Protein AF-A0A0B3BKN8-F1 (afdb_monomer)

Structure (mmCIF, N/CA/C/O backbone):
data_AF-A0A0B3BKN8-F1
#
_entry.id   AF-A0A0B3BKN8-F1
#
loop_
_atom_site.group_PDB
_atom_site.id
_atom_site.type_symbol
_atom_site.label_atom_id
_atom_site.label_alt_id
_atom_site.label_comp_id
_atom_site.label_asym_id
_atom_site.label_entity_id
_atom_site.label_seq_id
_atom_site.pdbx_PDB_ins_code
_atom_site.Cartn_x
_atom_site.Cartn_y
_atom_site.Cartn_z
_atom_site.occupancy
_atom_site.B_iso_or_equiv
_atom_site.auth_seq_id
_atom_site.auth_comp_id
_atom_site.auth_asym_id
_atom_site.auth_atom_id
_atom_site.pdbx_PDB_model_num
ATOM 1 N N . MET A 1 1 ? 8.944 8.081 -10.889 1.00 87.56 1 MET A N 1
ATOM 2 C CA . MET A 1 1 ? 8.760 6.711 -10.368 1.00 87.56 1 MET A CA 1
ATOM 3 C C . MET A 1 1 ? 7.310 6.345 -10.527 1.00 87.56 1 MET A C 1
ATOM 5 O O . MET A 1 1 ? 6.469 7.219 -10.336 1.00 87.56 1 MET A O 1
ATOM 9 N N . ARG A 1 2 ? 7.018 5.107 -10.911 1.00 93.38 2 ARG A N 1
ATOM 10 C CA . ARG A 1 2 ? 5.644 4.620 -10.984 1.00 93.38 2 ARG A CA 1
ATOM 11 C C . ARG A 1 2 ? 5.376 3.690 -9.805 1.00 93.38 2 ARG A C 1
ATOM 13 O O . ARG A 1 2 ? 6.257 2.930 -9.414 1.00 93.38 2 ARG A O 1
ATOM 20 N N . LEU A 1 3 ? 4.151 3.754 -9.287 1.00 96.44 3 LEU A N 1
ATOM 21 C CA . LEU A 1 3 ? 3.638 2.776 -8.342 1.00 96.44 3 LEU A CA 1
ATOM 22 C C . LEU A 1 3 ? 3.096 1.553 -9.093 1.00 96.44 3 LEU A C 1
ATOM 24 O O . LEU A 1 3 ? 2.278 1.679 -10.011 1.00 96.44 3 LEU A O 1
ATOM 28 N N . ILE A 1 4 ? 3.532 0.370 -8.684 1.00 96.81 4 ILE A N 1
ATOM 29 C CA . ILE A 1 4 ? 2.969 -0.918 -9.082 1.00 96.81 4 ILE A CA 1
ATOM 30 C C . ILE A 1 4 ? 2.261 -1.502 -7.862 1.00 96.81 4 ILE A C 1
ATOM 32 O O . ILE A 1 4 ? 2.782 -1.471 -6.754 1.00 96.81 4 ILE A O 1
ATOM 36 N N . LEU A 1 5 ? 1.055 -2.029 -8.050 1.00 97.75 5 LEU A N 1
ATOM 37 C CA . LEU A 1 5 ? 0.300 -2.669 -6.975 1.00 97.75 5 LEU A CA 1
ATOM 38 C C . LEU A 1 5 ? 0.338 -4.184 -7.139 1.00 97.75 5 LEU A C 1
ATOM 40 O O . LEU A 1 5 ? -0.004 -4.690 -8.220 1.00 97.75 5 LEU A O 1
ATOM 44 N N . SER A 1 6 ? 0.663 -4.899 -6.061 1.00 96.81 6 SER A N 1
ATOM 45 C CA . SER A 1 6 ? 0.511 -6.353 -6.024 1.00 96.81 6 SER A CA 1
ATOM 46 C C . SER A 1 6 ? -0.960 -6.755 -6.197 1.00 96.81 6 SER A C 1
ATOM 48 O O . SER A 1 6 ? -1.891 -5.972 -5.970 1.00 96.81 6 SER A O 1
ATOM 50 N N . SER A 1 7 ? -1.196 -7.996 -6.623 1.00 97.19 7 SER A N 1
ATOM 51 C CA . SER A 1 7 ? -2.554 -8.524 -6.815 1.00 97.19 7 SER A CA 1
ATOM 52 C C . SER A 1 7 ? -3.388 -8.475 -5.534 1.00 97.19 7 SER A C 1
ATOM 54 O O . SER A 1 7 ? -4.593 -8.217 -5.593 1.00 97.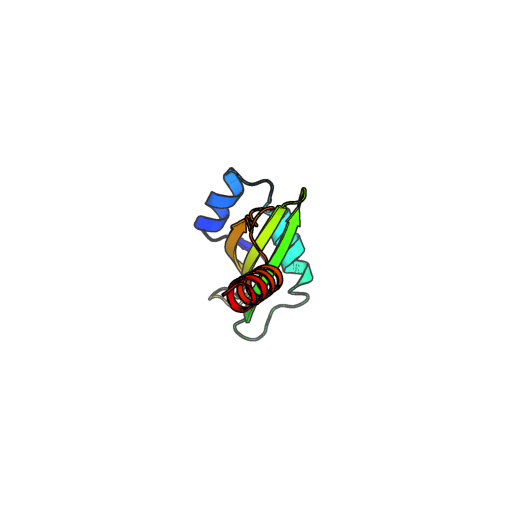19 7 SER A O 1
ATOM 56 N N . ASP A 1 8 ? -2.758 -8.687 -4.380 1.00 96.62 8 ASP A N 1
ATOM 57 C CA . ASP A 1 8 ? -3.445 -8.680 -3.092 1.00 96.62 8 ASP A CA 1
ATOM 58 C C . ASP A 1 8 ? -3.757 -7.262 -2.624 1.00 96.62 8 ASP A C 1
ATOM 60 O O . ASP A 1 8 ? -4.871 -7.016 -2.164 1.00 96.62 8 ASP A O 1
ATOM 64 N N . VAL A 1 9 ? -2.868 -6.298 -2.883 1.00 97.88 9 VAL A N 1
ATOM 65 C CA . VAL A 1 9 ? -3.169 -4.877 -2.664 1.00 97.88 9 VAL A CA 1
ATOM 66 C C . VAL A 1 9 ? -4.329 -4.428 -3.551 1.00 97.88 9 VAL A C 1
ATOM 68 O O . VAL A 1 9 ? -5.299 -3.859 -3.054 1.00 97.88 9 VAL A O 1
ATOM 71 N N . LYS A 1 10 ? -4.323 -4.770 -4.846 1.00 98.12 10 LYS A N 1
ATOM 72 C CA . LYS A 1 10 ? -5.459 -4.475 -5.743 1.00 98.12 10 LYS A CA 1
ATOM 73 C C . LYS A 1 10 ? -6.769 -5.071 -5.233 1.00 98.12 10 LYS A C 1
ATOM 75 O O . LYS A 1 10 ? -7.822 -4.462 -5.399 1.00 98.12 10 LYS A O 1
ATOM 80 N N . ARG A 1 11 ? -6.725 -6.270 -4.645 1.00 97.75 11 ARG A N 1
ATOM 81 C CA . ARG A 1 11 ? -7.902 -6.932 -4.068 1.00 97.75 11 ARG A CA 1
ATOM 82 C C . ARG A 1 11 ? -8.385 -6.222 -2.808 1.00 97.75 11 ARG A C 1
ATOM 84 O O . ARG A 1 11 ? -9.587 -6.013 -2.682 1.00 97.75 11 ARG A O 1
ATOM 91 N N . PHE A 1 12 ? -7.466 -5.830 -1.929 1.00 96.62 12 PHE A N 1
ATOM 92 C CA . PHE A 1 12 ? -7.760 -5.078 -0.712 1.00 96.62 12 PHE A CA 1
ATOM 93 C C . PHE A 1 12 ? -8.460 -3.748 -1.026 1.00 96.62 12 PHE A C 1
ATOM 95 O O . PHE A 1 12 ? -9.515 -3.457 -0.464 1.00 96.62 12 PHE A O 1
ATOM 102 N N . LEU A 1 13 ? -7.935 -2.986 -1.993 1.00 97.38 13 LEU A N 1
ATOM 103 C CA . LEU A 1 13 ? -8.468 -1.667 -2.358 1.00 97.38 13 LEU A CA 1
ATOM 104 C C . LEU A 1 13 ? -9.919 -1.695 -2.859 1.00 97.38 13 LEU A C 1
ATOM 106 O O . LEU A 1 13 ? -10.620 -0.698 -2.734 1.00 97.38 13 LEU A O 1
ATOM 110 N N . ARG A 1 14 ? -10.411 -2.822 -3.393 1.00 96.44 14 ARG A N 1
ATOM 111 C CA . ARG A 1 14 ? -11.797 -2.922 -3.894 1.00 96.44 14 ARG A CA 1
ATOM 112 C C . ARG A 1 14 ? -12.854 -2.707 -2.811 1.00 96.44 14 ARG A C 1
ATOM 114 O O . ARG A 1 14 ? -13.951 -2.275 -3.138 1.00 96.44 14 ARG A O 1
ATOM 121 N N . ASN A 1 15 ? -12.529 -3.030 -1.560 1.00 93.00 15 ASN A N 1
ATOM 122 C CA . ASN A 1 15 ? -13.443 -2.951 -0.418 1.00 93.00 15 ASN A CA 1
ATOM 123 C C . ASN A 1 15 ? -12.874 -2.080 0.714 1.00 93.00 15 ASN A C 1
ATOM 125 O O . ASN A 1 15 ? -13.276 -2.228 1.866 1.00 93.00 15 ASN A O 1
ATOM 129 N N . SER A 1 16 ? -11.908 -1.214 0.406 1.00 94.06 16 SER A N 1
ATOM 130 C CA . SER A 1 16 ? -11.240 -0.359 1.384 1.00 94.06 16 SER A CA 1
ATOM 131 C C . SER A 1 16 ? -11.596 1.108 1.162 1.00 94.06 16 SER A C 1
ATOM 133 O O . SER A 1 16 ? -11.907 1.525 0.050 1.00 94.06 16 SER A O 1
ATOM 135 N N . ILE A 1 17 ? -11.512 1.905 2.227 1.00 96.19 17 ILE A N 1
ATOM 136 C CA . ILE A 1 17 ? -11.536 3.374 2.131 1.00 96.19 17 ILE A CA 1
ATOM 137 C C . ILE A 1 17 ? -10.218 3.930 1.570 1.00 96.19 17 ILE A C 1
ATOM 139 O O . ILE A 1 17 ? -10.156 5.076 1.114 1.00 96.19 17 ILE A O 1
ATOM 143 N N . LEU A 1 18 ? -9.152 3.126 1.620 1.00 96.69 18 LEU A N 1
ATOM 144 C CA . LEU A 1 18 ? -7.865 3.447 1.028 1.00 96.69 18 LEU A CA 1
ATOM 145 C C . LEU A 1 18 ? -7.973 3.369 -0.500 1.00 96.69 18 LEU A C 1
ATOM 147 O O . LEU A 1 18 ? -8.575 2.444 -1.041 1.00 96.69 18 LEU A O 1
ATOM 151 N N . THR A 1 19 ? -7.363 4.321 -1.198 1.00 97.62 19 THR A N 1
ATOM 152 C CA . THR A 1 19 ? -7.341 4.396 -2.663 1.00 97.62 19 THR A CA 1
ATOM 153 C C . THR A 1 19 ? -5.924 4.229 -3.207 1.00 97.62 19 THR A C 1
ATOM 155 O O . THR A 1 19 ? -4.935 4.411 -2.498 1.00 97.62 19 THR A O 1
ATOM 158 N N . GLU A 1 20 ? -5.806 3.941 -4.504 1.00 97.81 20 GLU A N 1
ATOM 159 C CA . GLU A 1 20 ? -4.509 3.937 -5.196 1.00 97.81 20 GLU A CA 1
ATOM 160 C C . GLU A 1 20 ? -3.808 5.307 -5.129 1.00 97.81 20 GLU A C 1
ATOM 162 O O . GLU A 1 20 ? -2.580 5.374 -5.039 1.00 97.81 20 GLU A O 1
ATOM 167 N N . GLN A 1 21 ? -4.573 6.405 -5.100 1.00 98.00 21 GLN A N 1
ATOM 168 C CA . GLN A 1 21 ? -4.013 7.747 -4.947 1.00 98.00 21 GLN A CA 1
ATOM 169 C C . GLN A 1 21 ? -3.387 7.947 -3.563 1.00 98.00 21 GLN A C 1
ATOM 171 O O . GLN A 1 21 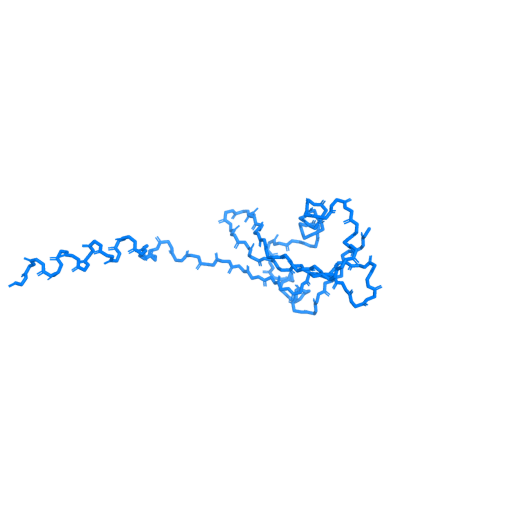? -2.312 8.534 -3.474 1.00 98.00 21 GLN A O 1
ATOM 176 N N . ASP A 1 22 ? -4.004 7.423 -2.498 1.00 98.19 22 ASP A N 1
ATOM 177 C CA . ASP A 1 22 ? -3.433 7.487 -1.145 1.00 98.19 22 ASP A CA 1
ATOM 178 C C . ASP A 1 22 ? -2.084 6.754 -1.094 1.00 98.19 22 ASP A C 1
ATOM 180 O O . ASP A 1 22 ? -1.097 7.285 -0.581 1.00 98.19 22 ASP A O 1
ATOM 184 N N . LEU A 1 23 ? -2.014 5.568 -1.710 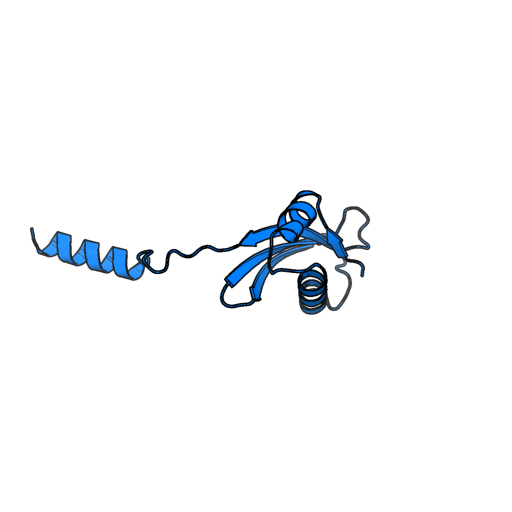1.00 98.25 23 LEU A N 1
ATOM 185 C CA . LEU A 1 23 ? -0.771 4.802 -1.818 1.00 98.25 23 LEU A CA 1
ATOM 186 C C . LEU A 1 23 ? 0.293 5.528 -2.650 1.00 98.25 23 LEU A C 1
ATOM 188 O O . LEU A 1 23 ? 1.477 5.469 -2.319 1.00 98.25 23 LEU A O 1
ATOM 192 N N . THR A 1 24 ? -0.111 6.209 -3.721 1.00 97.81 24 THR A N 1
ATOM 193 C CA . THR A 1 24 ? 0.799 6.982 -4.578 1.00 97.81 24 THR A CA 1
ATOM 194 C C . THR A 1 24 ? 1.347 8.202 -3.847 1.00 97.81 24 THR A C 1
ATOM 196 O O . THR A 1 24 ? 2.546 8.472 -3.916 1.00 97.81 24 THR A O 1
ATOM 199 N N . ASN A 1 25 ? 0.496 8.920 -3.110 1.00 97.38 25 ASN A N 1
ATOM 200 C CA . ASN A 1 25 ? 0.915 10.060 -2.299 1.00 97.38 25 ASN A CA 1
ATOM 201 C C . ASN A 1 25 ? 1.934 9.615 -1.251 1.00 97.38 25 ASN A C 1
ATOM 203 O O . ASN A 1 25 ? 3.022 10.182 -1.180 1.00 97.38 25 ASN A O 1
ATOM 207 N N . LYS A 1 26 ? 1.633 8.531 -0.524 1.00 97.88 26 LYS A N 1
ATOM 208 C CA . LYS A 1 26 ? 2.537 7.998 0.495 1.00 97.88 26 LYS A CA 1
ATOM 209 C C . LYS A 1 26 ? 3.869 7.518 -0.085 1.00 97.88 26 LYS A C 1
ATOM 211 O O . LYS A 1 26 ? 4.917 7.775 0.498 1.00 97.88 26 LYS A O 1
ATOM 216 N N . MET A 1 27 ? 3.853 6.881 -1.257 1.00 96.94 27 MET A N 1
ATOM 217 C CA . MET A 1 27 ? 5.078 6.515 -1.975 1.00 96.94 27 MET A CA 1
ATOM 218 C C . MET A 1 27 ? 5.934 7.752 -2.288 1.00 96.94 27 MET A C 1
ATOM 220 O O . MET A 1 27 ? 7.132 7.733 -2.034 1.00 96.94 27 MET A O 1
ATOM 224 N N . ASN A 1 28 ? 5.338 8.828 -2.808 1.00 95.50 28 ASN A N 1
ATOM 225 C CA . ASN A 1 28 ? 6.072 10.053 -3.149 1.00 95.50 28 ASN A CA 1
ATOM 226 C C . ASN A 1 28 ? 6.599 10.807 -1.913 1.00 95.50 28 ASN A C 1
ATOM 228 O O . ASN A 1 28 ? 7.590 11.524 -2.022 1.00 95.50 28 ASN A O 1
ATOM 232 N N . GLU A 1 29 ? 5.964 10.652 -0.746 1.00 95.81 29 GLU A N 1
ATOM 233 C CA . GLU A 1 29 ? 6.497 11.159 0.529 1.00 95.81 29 GLU A CA 1
ATOM 234 C C . GLU A 1 29 ? 7.760 10.403 0.964 1.00 95.81 29 GLU A C 1
ATOM 236 O O . GLU A 1 29 ? 8.707 11.011 1.459 1.00 95.81 29 GLU A O 1
ATOM 241 N N . LEU A 1 30 ? 7.770 9.077 0.796 1.00 95.06 30 LEU A N 1
ATOM 242 C CA . LEU A 1 30 ? 8.867 8.208 1.232 1.00 95.06 30 LEU A CA 1
ATOM 243 C C . LEU A 1 30 ? 10.048 8.204 0.260 1.00 95.06 30 LEU A C 1
ATOM 245 O O . LEU A 1 30 ? 11.203 8.132 0.677 1.00 95.06 30 LEU A O 1
ATOM 249 N N . PHE A 1 31 ? 9.753 8.271 -1.035 1.00 91.62 31 PHE A N 1
ATOM 250 C CA . PHE A 1 31 ? 10.729 8.219 -2.110 1.00 91.62 31 PHE A CA 1
ATOM 251 C C . PHE A 1 31 ? 10.724 9.561 -2.846 1.00 91.62 31 PHE A C 1
ATOM 253 O O . PHE A 1 31 ? 9.923 9.793 -3.750 1.00 91.62 31 PHE A O 1
ATOM 260 N N . THR A 1 32 ? 11.632 10.457 -2.465 1.00 86.44 32 THR A N 1
ATOM 261 C CA . THR A 1 32 ? 11.864 11.724 -3.183 1.00 86.44 32 THR A CA 1
ATOM 262 C C . THR A 1 32 ? 12.696 11.517 -4.449 1.00 86.44 32 THR A C 1
ATOM 264 O O . THR A 1 32 ? 12.528 12.226 -5.440 1.00 86.44 32 THR A O 1
ATOM 267 N N . GLU A 1 33 ? 13.558 10.502 -4.439 1.00 88.88 33 GLU A N 1
ATOM 268 C CA . GLU A 1 33 ? 14.345 10.029 -5.571 1.00 88.88 33 GLU A CA 1
ATOM 269 C C . GLU A 1 33 ? 14.305 8.500 -5.657 1.00 88.88 33 GLU A C 1
ATOM 271 O O . GLU A 1 33 ? 13.946 7.814 -4.697 1.00 88.88 33 GLU A O 1
ATOM 276 N N . TYR A 1 34 ? 14.664 7.956 -6.823 1.00 87.94 34 TYR A N 1
ATOM 277 C CA . TYR A 1 34 ? 14.680 6.509 -7.004 1.00 87.94 34 TYR A CA 1
ATOM 278 C C . TYR A 1 34 ? 15.850 5.870 -6.230 1.00 87.94 34 TYR A C 1
ATOM 280 O O . TYR A 1 34 ? 16.998 6.277 -6.448 1.00 87.94 34 TYR A O 1
ATOM 288 N N . PRO A 1 35 ? 15.611 4.858 -5.371 1.00 87.69 35 PRO A N 1
ATOM 289 C CA . PRO A 1 35 ? 16.677 4.216 -4.612 1.00 87.69 35 PRO A CA 1
ATOM 290 C C . PRO A 1 35 ? 17.710 3.530 -5.511 1.00 87.69 35 PRO A C 1
ATOM 292 O O . PRO A 1 35 ? 17.374 2.785 -6.428 1.00 87.69 35 PRO A O 1
ATOM 295 N N . LYS A 1 36 ? 18.999 3.722 -5.218 1.00 88.06 36 LYS A N 1
ATOM 296 C CA . LYS A 1 36 ? 20.100 3.088 -5.976 1.00 88.06 36 LYS A CA 1
ATOM 297 C C . LYS A 1 36 ? 20.292 1.603 -5.658 1.00 88.06 36 LYS A C 1
ATOM 299 O O . LYS A 1 36 ? 21.010 0.911 -6.373 1.00 88.06 36 LYS A O 1
ATOM 304 N N . VAL A 1 37 ? 19.694 1.134 -4.569 1.00 89.81 37 VAL A N 1
ATOM 305 C CA . VAL A 1 37 ? 19.780 -0.239 -4.066 1.00 89.81 37 VAL A CA 1
ATOM 306 C C . VAL A 1 37 ? 18.388 -0.731 -3.710 1.00 89.81 37 VAL A C 1
ATOM 308 O O . VAL A 1 37 ? 17.485 0.082 -3.492 1.00 89.81 37 VAL A O 1
ATOM 311 N N . TYR A 1 38 ? 18.227 -2.053 -3.640 1.00 91.12 38 TYR A N 1
ATOM 312 C CA . TYR A 1 38 ? 16.967 -2.638 -3.206 1.00 91.12 38 TYR A CA 1
ATOM 313 C C . TYR A 1 38 ? 16.556 -2.041 -1.860 1.00 91.12 38 TYR A C 1
ATOM 315 O O . TYR A 1 38 ? 17.346 -2.030 -0.914 1.00 91.12 38 TYR A O 1
ATOM 323 N N . THR A 1 39 ? 15.340 -1.512 -1.794 1.00 93.94 39 THR A N 1
ATOM 324 C CA . THR A 1 39 ? 14.837 -0.799 -0.619 1.00 93.94 39 THR A CA 1
ATOM 325 C C . THR A 1 39 ? 13.448 -1.303 -0.290 1.00 93.94 39 THR A C 1
ATOM 327 O O . THR A 1 39 ? 12.605 -1.389 -1.176 1.00 93.94 39 THR A O 1
ATOM 330 N N . PHE A 1 40 ? 13.223 -1.605 0.987 1.00 95.38 40 PHE A N 1
ATOM 331 C CA . PHE A 1 40 ? 11.938 -2.004 1.546 1.00 95.38 40 PHE A CA 1
ATOM 332 C C . PHE A 1 40 ? 11.571 -1.039 2.676 1.00 95.38 40 PHE A C 1
ATOM 334 O O . PHE A 1 40 ? 12.412 -0.751 3.531 1.00 95.38 40 PHE A O 1
ATOM 341 N N . ILE A 1 41 ? 10.338 -0.535 2.676 1.00 96.56 41 ILE A N 1
ATOM 342 C CA . ILE A 1 41 ? 9.827 0.400 3.684 1.00 96.56 41 ILE A CA 1
ATOM 343 C C . ILE A 1 41 ? 8.432 -0.040 4.119 1.00 96.56 41 ILE A C 1
ATOM 345 O O . ILE A 1 41 ? 7.512 -0.058 3.305 1.00 96.56 41 ILE A O 1
ATOM 349 N N . SER A 1 42 ? 8.273 -0.295 5.416 1.00 97.44 42 SER A N 1
ATOM 350 C CA . SER A 1 42 ? 6.968 -0.389 6.073 1.00 97.44 42 SER A CA 1
ATOM 351 C C . SER A 1 42 ? 6.570 0.976 6.624 1.00 97.44 42 SER A C 1
ATOM 353 O O . SER A 1 42 ? 7.376 1.666 7.254 1.00 97.44 42 SER A O 1
ATOM 355 N N . THR A 1 43 ? 5.328 1.383 6.396 1.00 97.50 43 THR A N 1
ATOM 356 C CA . THR A 1 43 ? 4.798 2.671 6.849 1.00 97.50 43 THR A CA 1
ATOM 357 C C . THR A 1 43 ? 3.321 2.571 7.209 1.00 97.50 43 THR A C 1
ATOM 359 O O . THR A 1 43 ? 2.674 1.552 6.981 1.00 97.50 43 THR A O 1
ATOM 362 N N . GLU A 1 44 ? 2.777 3.664 7.733 1.00 97.06 44 GLU A N 1
ATOM 363 C CA . GLU A 1 4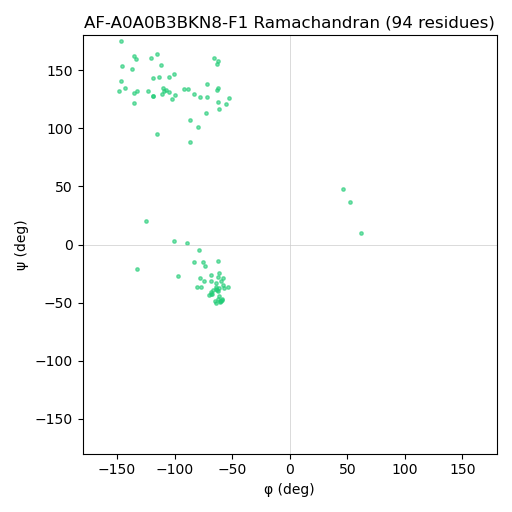4 ? 1.365 3.784 8.067 1.00 97.06 44 GLU A CA 1
ATOM 364 C C . GLU A 1 44 ? 0.691 4.899 7.260 1.00 97.06 44 GLU A C 1
ATOM 366 O O . GLU A 1 44 ? 1.270 5.964 7.005 1.00 97.06 44 GLU A O 1
ATOM 371 N N . ILE A 1 45 ? -0.564 4.654 6.885 1.00 97.44 45 ILE A N 1
ATOM 372 C CA . ILE A 1 45 ? -1.488 5.656 6.355 1.00 97.44 45 ILE A CA 1
ATOM 373 C C . ILE A 1 45 ? -2.680 5.737 7.303 1.00 97.44 45 ILE A C 1
ATOM 375 O O . ILE A 1 45 ? -3.307 4.724 7.606 1.00 97.44 45 ILE A O 1
ATOM 379 N N . ILE A 1 46 ? -3.007 6.947 7.754 1.00 95.38 46 ILE A N 1
ATOM 380 C CA . ILE A 1 46 ? -4.187 7.209 8.580 1.00 95.38 46 ILE A CA 1
ATOM 381 C C . ILE A 1 46 ? -5.262 7.827 7.689 1.00 95.38 46 ILE A C 1
ATOM 383 O O . ILE A 1 46 ? -5.012 8.842 7.037 1.00 95.38 46 ILE A O 1
ATOM 387 N N . LYS A 1 47 ? -6.453 7.226 7.661 1.00 94.50 47 LYS A N 1
ATOM 388 C CA . LYS A 1 47 ? -7.600 7.721 6.890 1.00 94.50 47 LYS A CA 1
ATOM 389 C C . LYS A 1 47 ? -8.901 7.384 7.602 1.00 94.50 47 LYS A C 1
ATOM 391 O O . LYS A 1 47 ? -9.082 6.252 8.031 1.00 94.50 47 LYS A O 1
ATOM 396 N N . ASP A 1 48 ? -9.789 8.364 7.745 1.00 92.88 48 ASP A N 1
ATOM 397 C CA . ASP A 1 48 ? -11.094 8.231 8.411 1.00 92.88 48 ASP A CA 1
ATOM 398 C C . ASP A 1 48 ? -11.023 7.492 9.764 1.00 92.88 48 ASP A C 1
ATOM 400 O O . ASP A 1 48 ? -11.788 6.568 10.033 1.00 92.88 48 ASP A O 1
ATOM 404 N N . ASN A 1 49 ? -10.067 7.886 10.616 1.00 88.69 49 ASN A N 1
ATOM 405 C CA . ASN A 1 49 ? -9.769 7.280 11.926 1.00 88.69 49 ASN A CA 1
ATOM 406 C C . ASN A 1 49 ? -9.327 5.807 11.902 1.00 88.69 49 ASN A C 1
ATOM 408 O O . ASN A 1 49 ? -9.201 5.191 12.960 1.00 88.69 49 ASN A O 1
ATOM 412 N N . LYS A 1 50 ? -9.054 5.247 10.725 1.00 91.62 50 LYS A N 1
ATOM 413 C CA . LYS A 1 50 ? -8.433 3.934 10.564 1.00 91.62 50 LYS A CA 1
ATOM 414 C C . LYS A 1 50 ? -6.952 4.097 10.264 1.00 91.62 50 LYS A C 1
ATOM 416 O O . LYS A 1 50 ? -6.545 5.047 9.593 1.00 91.62 50 LYS A O 1
ATOM 421 N N . VAL A 1 51 ? -6.157 3.152 10.749 1.00 94.44 51 VAL A N 1
ATOM 422 C CA . VAL A 1 51 ? -4.723 3.075 10.466 1.00 94.44 51 VAL A CA 1
ATOM 423 C C . VAL A 1 51 ? -4.491 1.880 9.555 1.00 94.44 51 VAL A C 1
ATOM 425 O O . VAL A 1 51 ? -4.998 0.790 9.808 1.00 94.44 51 VAL A O 1
ATOM 428 N N . PHE A 1 52 ? -3.735 2.081 8.486 1.00 96.12 52 PHE A N 1
ATOM 429 C CA . PHE A 1 52 ? -3.362 1.040 7.539 1.00 96.12 52 PHE A CA 1
ATOM 430 C C . PHE A 1 52 ? -1.853 0.901 7.541 1.00 96.12 52 PHE A C 1
ATOM 432 O O . PHE A 1 52 ? -1.155 1.892 7.338 1.00 96.12 52 PHE A O 1
ATOM 439 N N . CYS A 1 53 ? -1.358 -0.315 7.726 1.00 97.00 53 CYS A N 1
ATOM 440 C CA . CYS A 1 53 ? 0.050 -0.614 7.515 1.00 97.00 53 CYS A CA 1
ATOM 441 C C . CYS A 1 53 ? 0.262 -1.005 6.051 1.00 97.00 53 CYS A C 1
ATOM 443 O O .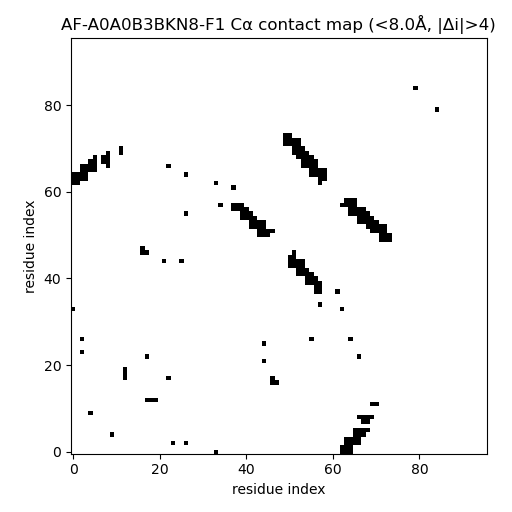 CYS A 1 53 ? -0.532 -1.760 5.475 1.00 97.00 53 CYS A O 1
ATOM 445 N N . VAL A 1 54 ? 1.302 -0.430 5.455 1.00 98.12 54 VAL A N 1
ATOM 446 C CA . VAL A 1 54 ? 1.607 -0.492 4.028 1.00 98.12 54 VAL A CA 1
ATOM 447 C C . VAL A 1 54 ? 3.090 -0.771 3.841 1.00 98.12 54 VAL A C 1
ATOM 449 O O . VAL A 1 54 ? 3.923 -0.048 4.389 1.00 98.12 54 VAL A O 1
ATOM 452 N N . ASP A 1 55 ? 3.408 -1.757 3.007 1.00 98.38 55 ASP A N 1
ATOM 453 C CA . ASP A 1 55 ? 4.784 -2.096 2.654 1.00 98.38 55 ASP A CA 1
ATOM 454 C C . ASP A 1 55 ? 5.080 -1.755 1.195 1.00 98.38 55 ASP A C 1
ATOM 456 O O . ASP A 1 55 ? 4.372 -2.180 0.273 1.00 98.38 55 ASP A O 1
ATOM 460 N N . TYR A 1 56 ? 6.178 -1.030 0.997 1.00 97.88 56 TYR A N 1
ATOM 461 C CA . TYR A 1 56 ? 6.734 -0.692 -0.304 1.00 97.88 56 TYR A CA 1
ATOM 462 C C . TYR A 1 56 ? 8.082 -1.373 -0.515 1.00 97.88 56 TYR A C 1
ATOM 464 O O . TYR A 1 56 ? 8.892 -1.451 0.408 1.00 97.88 56 TYR A O 1
ATOM 472 N N . ALA A 1 57 ? 8.359 -1.788 -1.747 1.00 96.06 57 ALA A N 1
ATOM 473 C CA . ALA A 1 57 ? 9.662 -2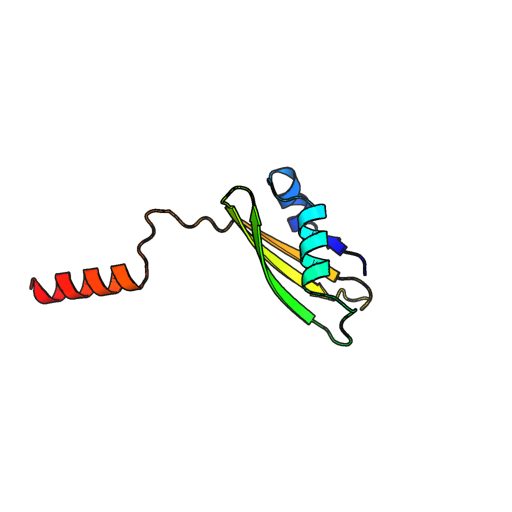.287 -2.161 1.00 96.06 57 ALA A CA 1
ATOM 474 C C . ALA A 1 57 ? 10.059 -1.727 -3.531 1.00 96.06 57 ALA A C 1
ATOM 476 O O . ALA A 1 57 ? 9.207 -1.443 -4.366 1.00 96.06 57 ALA A O 1
ATOM 477 N N . THR A 1 58 ? 11.351 -1.583 -3.803 1.00 94.94 58 THR A N 1
ATOM 478 C CA . THR A 1 58 ? 11.826 -1.423 -5.186 1.00 94.94 58 THR A CA 1
ATOM 479 C C . THR A 1 58 ? 11.495 -2.677 -5.990 1.00 94.94 58 THR A C 1
ATOM 481 O O . THR A 1 58 ? 11.785 -3.782 -5.535 1.00 94.94 58 THR A O 1
ATOM 484 N N . SER A 1 59 ? 10.941 -2.498 -7.185 1.00 88.56 59 SER A N 1
ATOM 485 C CA . SER A 1 59 ? 10.680 -3.593 -8.129 1.00 88.56 59 SER A CA 1
ATOM 486 C C . SER A 1 59 ? 11.965 -4.251 -8.644 1.00 88.56 59 SER A C 1
ATOM 488 O O . SER A 1 59 ? 13.039 -3.639 -8.659 1.00 88.56 59 SER A O 1
ATOM 490 N N . ASP A 1 60 ? 11.835 -5.469 -9.174 1.00 82.88 60 ASP A N 1
ATOM 491 C CA . ASP A 1 60 ? 12.941 -6.240 -9.765 1.00 82.88 60 ASP A CA 1
ATOM 492 C C . ASP A 1 60 ? 13.640 -5.510 -10.924 1.00 82.88 60 ASP A C 1
ATOM 494 O O . ASP A 1 60 ? 14.832 -5.698 -11.174 1.00 82.88 60 ASP A O 1
ATOM 498 N N . ASN A 1 61 ? 12.906 -4.656 -11.648 1.00 80.75 61 ASN A N 1
ATOM 499 C CA . ASN A 1 61 ? 13.450 -3.884 -12.767 1.00 80.75 61 ASN A CA 1
ATOM 500 C C . ASN A 1 61 ? 14.264 -2.654 -12.318 1.00 80.75 61 ASN A C 1
ATOM 502 O O . ASN A 1 61 ? 14.843 -1.967 -13.166 1.00 80.75 61 ASN A O 1
ATOM 506 N N . MET A 1 62 ? 14.291 -2.380 -11.009 1.00 80.44 62 MET A N 1
ATOM 507 C CA . MET A 1 62 ? 14.970 -1.254 -10.381 1.00 80.44 62 MET A CA 1
ATOM 508 C C . MET A 1 62 ? 14.609 0.111 -11.004 1.00 80.44 62 MET A C 1
ATOM 510 O O . MET A 1 62 ? 15.464 0.989 -11.126 1.00 80.44 62 MET A O 1
ATOM 514 N N . LYS A 1 63 ? 13.350 0.298 -11.419 1.00 85.69 63 LYS A N 1
ATOM 515 C CA . LYS A 1 63 ? 12.813 1.563 -11.966 1.00 85.69 63 LYS A CA 1
ATOM 516 C C . LYS A 1 63 ? 11.468 1.974 -11.368 1.00 85.69 63 LYS A C 1
ATOM 518 O O . LYS A 1 63 ? 11.118 3.158 -11.415 1.00 85.69 63 LYS A O 1
ATOM 523 N N . ASP A 1 64 ? 10.741 1.023 -10.793 1.00 92.31 64 ASP A N 1
ATOM 524 C CA . ASP A 1 64 ? 9.426 1.233 -10.192 1.00 92.31 64 ASP A CA 1
ATOM 525 C C . ASP A 1 64 ? 9.418 0.859 -8.704 1.00 92.31 64 ASP A C 1
ATOM 527 O O . ASP A 1 64 ? 10.278 0.108 -8.233 1.00 92.31 64 ASP A O 1
ATOM 531 N N . ILE A 1 65 ? 8.433 1.374 -7.971 1.00 96.19 65 ILE A N 1
ATOM 532 C CA . ILE A 1 65 ? 8.171 0.994 -6.580 1.00 96.19 65 ILE A CA 1
ATOM 533 C C . ILE A 1 65 ? 6.903 0.144 -6.551 1.00 96.19 65 ILE A C 1
ATOM 535 O O . ILE A 1 65 ? 5.886 0.504 -7.144 1.00 96.19 65 ILE A O 1
ATOM 539 N N . GLU A 1 66 ? 6.952 -0.978 -5.852 1.00 96.94 66 GLU A N 1
ATOM 540 C CA . GLU A 1 66 ? 5.831 -1.879 -5.635 1.00 96.94 66 GLU A CA 1
ATOM 541 C C . GLU A 1 66 ? 5.224 -1.636 -4.255 1.00 96.94 66 GLU A C 1
ATOM 543 O O . GLU A 1 66 ? 5.937 -1.656 -3.258 1.00 96.94 66 GLU A O 1
ATOM 548 N N . CYS A 1 67 ? 3.909 -1.444 -4.178 1.00 97.81 67 CYS A N 1
ATOM 549 C CA . CYS A 1 67 ? 3.161 -1.641 -2.940 1.00 97.81 67 CYS A CA 1
ATOM 550 C C . CYS A 1 67 ? 2.767 -3.116 -2.873 1.00 97.81 67 CYS A C 1
ATOM 552 O O . CYS A 1 67 ? 1.928 -3.591 -3.652 1.00 97.81 67 CYS A O 1
ATOM 554 N N . ILE A 1 68 ? 3.434 -3.840 -1.979 1.00 97.50 68 ILE A N 1
ATOM 555 C CA . ILE A 1 68 ? 3.383 -5.302 -1.928 1.00 97.50 68 ILE A CA 1
ATOM 556 C C . ILE A 1 68 ? 2.384 -5.811 -0.897 1.00 97.50 68 ILE A C 1
ATOM 558 O O . ILE A 1 68 ? 1.790 -6.870 -1.110 1.00 97.50 68 ILE A O 1
ATOM 562 N N . TYR A 1 69 ? 2.124 -5.032 0.153 1.00 97.44 69 TYR A N 1
ATOM 563 C CA . TYR A 1 69 ? 1.221 -5.414 1.228 1.00 97.44 69 TYR A CA 1
ATOM 564 C C . TYR A 1 69 ? 0.485 -4.204 1.801 1.00 97.44 69 TYR A C 1
ATOM 566 O O . TYR A 1 69 ? 1.055 -3.126 1.956 1.00 97.44 69 TYR A O 1
ATOM 574 N N . VAL A 1 70 ? -0.798 -4.400 2.108 1.00 97.62 70 VAL A N 1
ATOM 575 C CA . VAL A 1 70 ? -1.644 -3.439 2.818 1.00 97.62 70 VAL A CA 1
ATOM 576 C C . VAL A 1 70 ? -2.571 -4.218 3.738 1.00 97.62 70 VAL A C 1
ATOM 578 O O . VAL A 1 70 ? -3.207 -5.180 3.302 1.00 97.62 70 VAL A O 1
ATOM 581 N N . HIS A 1 71 ? -2.704 -3.771 4.983 1.00 94.75 71 HIS A N 1
ATOM 582 C CA . HIS A 1 71 ? -3.776 -4.224 5.863 1.00 94.75 71 HIS A CA 1
ATOM 583 C C . HIS A 1 71 ? -4.248 -3.111 6.796 1.00 94.75 71 HIS A C 1
ATOM 585 O O . HIS A 1 71 ? -3.505 -2.189 7.126 1.00 94.75 71 HIS A O 1
ATOM 591 N N . GLU A 1 72 ? -5.502 -3.208 7.226 1.00 94.00 72 GLU A N 1
ATOM 592 C CA . GLU A 1 72 ? -6.061 -2.347 8.266 1.00 94.00 72 GLU A CA 1
ATOM 593 C C . GLU A 1 72 ? -5.591 -2.832 9.643 1.00 94.00 72 GLU A C 1
ATOM 595 O O . GLU A 1 72 ? -5.758 -4.006 9.988 1.00 94.00 72 GLU A O 1
ATOM 600 N N . ILE A 1 73 ? -5.017 -1.927 10.433 1.00 90.50 73 ILE A N 1
ATOM 601 C CA . ILE A 1 73 ? -4.701 -2.165 11.837 1.00 90.50 73 ILE A CA 1
ATOM 602 C C . ILE A 1 73 ? -5.995 -1.976 12.626 1.00 90.50 73 ILE A C 1
ATOM 604 O O . ILE A 1 73 ? -6.417 -0.861 12.927 1.00 90.50 73 ILE A O 1
ATOM 608 N N . ASN A 1 74 ? -6.619 -3.097 12.972 1.00 79.12 74 ASN A N 1
ATOM 609 C CA . ASN A 1 74 ? -7.726 -3.129 13.915 1.00 79.12 74 ASN A CA 1
ATOM 610 C C . ASN A 1 74 ? -7.159 -3.245 15.331 1.00 79.12 74 ASN A C 1
ATOM 612 O O . ASN A 1 74 ? -6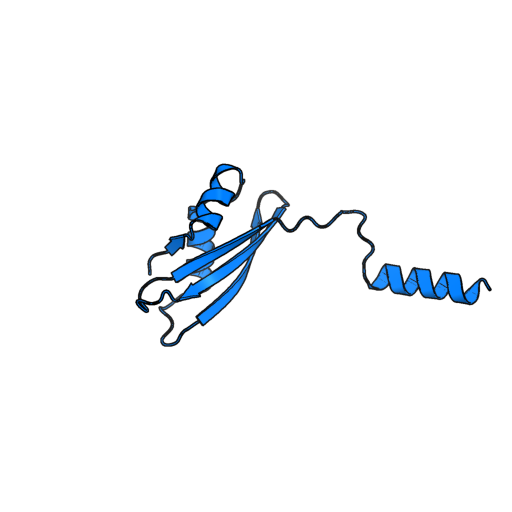.972 -4.348 15.847 1.00 79.12 74 ASN A O 1
ATOM 616 N N . THR A 1 75 ? -6.859 -2.119 15.969 1.00 68.50 75 THR A N 1
ATOM 617 C CA . THR A 1 75 ? -6.689 -2.101 17.422 1.00 68.50 75 THR A CA 1
ATOM 618 C C . THR A 1 75 ? -8.071 -2.239 18.050 1.00 68.50 75 THR A C 1
ATOM 620 O O . THR A 1 75 ? -8.912 -1.356 17.897 1.00 68.50 75 THR A O 1
ATOM 623 N N . ASP A 1 76 ? -8.331 -3.357 18.739 1.00 67.31 76 ASP A N 1
ATOM 624 C CA . ASP A 1 76 ? -9.499 -3.439 19.619 1.00 67.31 76 ASP A CA 1
ATOM 625 C C . ASP A 1 76 ? -9.394 -2.265 20.607 1.00 67.31 76 ASP A C 1
ATOM 627 O O . ASP A 1 76 ? -8.381 -2.154 21.301 1.00 67.31 76 ASP A O 1
ATOM 631 N N . PRO A 1 77 ? -10.377 -1.351 20.664 1.00 64.75 77 PRO A N 1
ATOM 632 C CA . PRO A 1 77 ? -10.340 -0.227 21.596 1.00 64.75 77 PRO A CA 1
ATOM 633 C C . PRO A 1 77 ? -10.333 -0.679 23.066 1.00 64.75 77 PRO A C 1
ATOM 635 O O . PRO A 1 77 ? -10.017 0.120 23.944 1.00 64.75 77 PRO A O 1
ATOM 638 N N . ASN A 1 78 ? -10.642 -1.951 23.335 1.00 67.44 78 ASN A N 1
ATOM 639 C CA . ASN A 1 78 ? -10.521 -2.595 24.642 1.00 67.44 78 ASN A CA 1
ATOM 640 C C . ASN A 1 78 ? -9.256 -3.461 24.776 1.00 67.44 78 ASN A C 1
ATOM 642 O O . ASN A 1 78 ? -9.077 -4.115 25.809 1.00 67.44 78 ASN A O 1
ATOM 646 N N . ALA A 1 79 ? -8.386 -3.505 23.760 1.00 70.62 79 ALA A N 1
ATOM 647 C CA . ALA A 1 79 ? -7.122 -4.218 23.845 1.00 70.62 79 ALA A CA 1
ATOM 648 C C . ALA A 1 79 ? -6.281 -3.606 24.961 1.00 70.62 79 ALA A C 1
ATOM 650 O O . ALA A 1 79 ? -5.870 -2.447 24.912 1.00 70.62 79 ALA A O 1
ATOM 651 N N . MET A 1 80 ? -6.008 -4.427 25.968 1.00 74.19 80 MET A N 1
ATOM 652 C CA . MET A 1 80 ? -5.168 -4.057 27.091 1.00 74.19 80 MET A CA 1
ATOM 653 C C . MET A 1 80 ? -3.759 -3.747 26.590 1.00 74.19 80 MET A C 1
ATOM 655 O O . MET A 1 80 ? -3.098 -4.591 25.978 1.00 74.19 80 MET A O 1
ATOM 659 N N . THR A 1 81 ? -3.278 -2.544 26.876 1.00 77.81 81 THR A N 1
ATOM 660 C CA . THR A 1 81 ? -1.894 -2.171 26.599 1.00 77.81 81 THR A CA 1
ATOM 661 C C . THR A 1 81 ? -0.940 -3.039 27.423 1.00 77.81 81 THR A C 1
ATOM 663 O O . THR A 1 81 ? -1.269 -3.520 28.510 1.00 77.81 81 THR A O 1
ATOM 666 N N . VAL A 1 82 ? 0.300 -3.191 26.952 1.00 79.50 82 VAL A N 1
ATOM 667 C CA . VAL A 1 82 ? 1.354 -3.911 27.694 1.00 79.50 82 VAL A CA 1
ATOM 668 C C . VAL A 1 82 ? 1.524 -3.343 29.111 1.00 79.50 82 VAL A C 1
ATOM 670 O O . VAL A 1 82 ? 1.721 -4.089 30.069 1.00 79.50 82 VAL A O 1
ATOM 673 N N . ARG A 1 83 ? 1.378 -2.020 29.272 1.00 79.19 83 ARG A N 1
ATOM 674 C CA . ARG A 1 83 ? 1.427 -1.358 30.581 1.00 79.19 83 ARG A CA 1
ATOM 675 C C . ARG A 1 83 ? 0.275 -1.796 31.486 1.00 79.19 83 ARG A C 1
ATOM 677 O O . ARG A 1 83 ? 0.532 -2.203 32.617 1.00 79.19 83 ARG A O 1
ATOM 684 N N . GLU A 1 84 ? -0.960 -1.753 30.992 1.00 85.69 84 GLU A N 1
ATOM 685 C CA . GLU A 1 84 ? -2.146 -2.184 31.748 1.00 85.69 84 GLU A CA 1
ATOM 686 C C . GLU A 1 84 ? -2.066 -3.665 32.133 1.00 85.69 84 GLU A C 1
ATOM 688 O O . GLU A 1 84 ? -2.403 -4.028 33.260 1.00 85.69 84 GLU A O 1
ATOM 693 N N . TYR A 1 85 ? -1.523 -4.509 31.252 1.00 87.00 85 TYR A N 1
ATOM 694 C CA . TYR A 1 85 ? -1.259 -5.915 31.551 1.00 87.00 85 TYR A CA 1
ATOM 695 C C . TYR A 1 85 ? -0.285 -6.081 32.722 1.00 87.00 85 TYR A C 1
ATOM 697 O O . TYR A 1 85 ? -0.567 -6.809 33.679 1.00 87.00 85 TYR A O 1
ATOM 705 N N . HIS A 1 86 ? 0.846 -5.371 32.697 1.00 86.44 86 HIS A N 1
ATOM 706 C CA . HIS A 1 86 ? 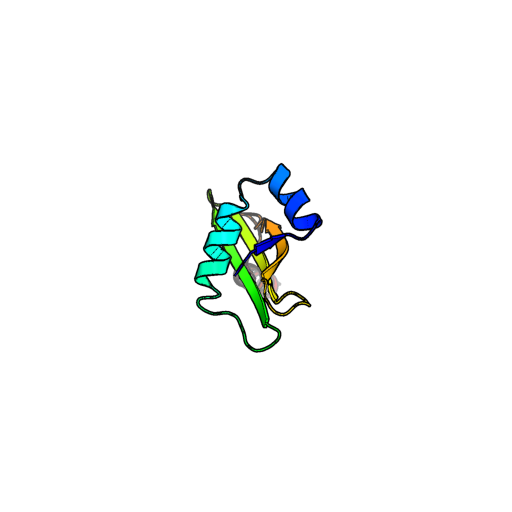1.812 -5.421 33.794 1.00 86.44 86 HIS A CA 1
ATOM 707 C C . HIS A 1 86 ? 1.248 -4.865 35.108 1.00 86.44 86 HIS A C 1
ATOM 709 O O . HIS A 1 86 ? 1.547 -5.407 36.173 1.00 86.44 86 HIS A O 1
ATOM 715 N N . GLU A 1 87 ? 0.428 -3.814 35.064 1.00 88.94 87 GLU A N 1
ATOM 716 C CA . GLU A 1 87 ? -0.228 -3.258 36.253 1.00 88.94 87 GLU A CA 1
ATOM 717 C C . GLU A 1 87 ? -1.266 -4.214 36.849 1.00 88.94 87 GLU A C 1
ATOM 719 O O . GLU A 1 87 ? -1.286 -4.409 38.070 1.00 88.94 87 GLU A O 1
ATOM 724 N N . LYS A 1 88 ? -2.075 -4.865 36.006 1.00 87.62 88 LYS A N 1
ATOM 725 C CA . LYS A 1 88 ? -3.025 -5.901 36.429 1.00 87.62 88 LYS A CA 1
ATOM 726 C C . LYS A 1 88 ? -2.299 -7.068 37.101 1.00 87.62 88 LYS A C 1
ATOM 728 O O . LYS A 1 88 ? -2.631 -7.432 38.227 1.00 87.62 88 LYS A O 1
ATOM 733 N N . MET A 1 89 ? -1.237 -7.571 36.472 1.00 87.94 89 MET A N 1
ATOM 734 C CA . MET A 1 89 ? -0.425 -8.673 37.002 1.00 87.94 89 MET A CA 1
ATOM 735 C C . MET A 1 89 ? 0.285 -8.320 38.315 1.00 87.94 89 MET A C 1
ATOM 737 O O . MET A 1 89 ? 0.451 -9.181 39.179 1.00 87.94 89 MET A O 1
ATOM 741 N N . LYS A 1 90 ? 0.698 -7.058 38.502 1.00 84.19 90 LYS A N 1
ATOM 742 C CA . LYS A 1 90 ? 1.234 -6.589 39.790 1.00 84.19 90 LYS A CA 1
ATOM 743 C C . LYS A 1 90 ? 0.162 -6.624 40.879 1.00 84.19 90 LYS A C 1
ATOM 745 O O . LYS A 1 90 ? 0.426 -7.178 41.937 1.00 84.19 90 LYS A O 1
ATOM 750 N N . LYS A 1 91 ? -1.040 -6.093 40.621 1.00 79.31 91 LYS A N 1
ATOM 751 C CA . LYS A 1 91 ? -2.143 -6.089 41.604 1.00 79.31 91 LYS A CA 1
ATOM 752 C C . LYS A 1 91 ? -2.593 -7.501 41.988 1.00 79.31 91 LYS A C 1
ATOM 754 O O . LYS A 1 91 ? -2.822 -7.755 43.164 1.00 79.31 91 LYS A O 1
ATOM 759 N N . GLU A 1 92 ? -2.657 -8.424 41.030 1.00 75.94 92 GLU A N 1
ATOM 760 C CA . GLU A 1 92 ? -3.022 -9.827 41.284 1.00 75.94 92 GLU A CA 1
ATOM 761 C C . GLU A 1 92 ? -1.960 -10.588 42.094 1.00 75.94 92 GLU A C 1
ATOM 763 O O . GLU A 1 92 ? -2.305 -11.462 42.886 1.00 75.94 92 GLU A O 1
ATOM 768 N N . LYS A 1 93 ? -0.673 -10.239 41.946 1.00 69.00 93 LYS A N 1
ATOM 769 C CA . LYS A 1 93 ? 0.409 -10.812 42.763 1.00 69.00 93 LYS A CA 1
ATOM 770 C C . LYS A 1 93 ? 0.441 -10.284 44.195 1.00 69.00 93 LYS A C 1
ATOM 772 O O . LYS A 1 93 ? 0.851 -11.027 45.073 1.00 69.00 93 LYS A O 1
ATOM 777 N N . THR A 1 94 ? 0.038 -9.036 44.430 1.00 64.38 94 THR A N 1
ATOM 778 C CA . THR A 1 94 ? 0.006 -8.439 45.779 1.00 64.38 94 THR A CA 1
ATOM 779 C C . THR A 1 94 ? -1.265 -8.802 46.558 1.00 64.38 94 THR A C 1
ATOM 781 O O . THR A 1 94 ? -1.325 -8.589 47.763 1.00 64.38 94 THR A O 1
ATOM 784 N N . ALA A 1 95 ? -2.292 -9.319 45.877 1.00 59.03 95 ALA A N 1
ATOM 785 C CA . ALA A 1 95 ? -3.562 -9.735 46.476 1.00 59.03 95 ALA A CA 1
ATOM 786 C C . ALA A 1 95 ? -3.586 -11.209 46.946 1.00 59.03 95 ALA A C 1
ATOM 788 O O . ALA A 1 95 ? -4.621 -11.666 47.431 1.00 59.03 95 ALA A O 1
ATOM 789 N N . LYS A 1 96 ? -2.480 -11.948 46.790 1.00 49.62 96 LYS A N 1
ATOM 790 C CA . LYS A 1 96 ? -2.249 -13.282 47.369 1.00 49.62 96 LYS A CA 1
ATOM 791 C C . LYS A 1 96 ? -1.244 -13.188 48.506 1.00 49.62 96 LYS A C 1
ATOM 793 O O . LYS A 1 96 ? -1.414 -13.970 49.464 1.00 49.62 96 LYS A O 1
#

Mean predicted aligned error: 7.87 Å

Sequence (96 aa):
MRLILSSDVKRFLRNSILTEQDLTNKMNELFTE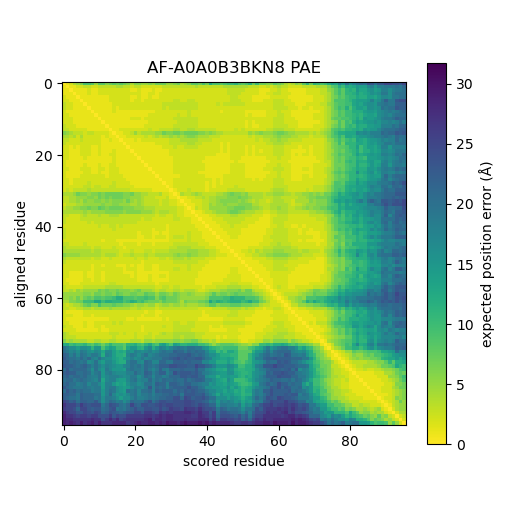YPKVYTFISTEIIKDNKVFCVDYATSDNMKDIECIYVHEINTDPNAMTVREYHEKMKKEKTAK

Solvent-accessible surface area (backbone atoms only — not comparable to full-atom values): 5842 Å² total; per-residue (Å²): 124,48,82,41,72,32,74,66,32,57,55,50,43,76,82,45,96,58,46,74,64,58,55,47,52,52,47,52,71,75,43,86,63,84,71,93,55,91,47,76,48,79,49,77,49,77,53,96,96,40,41,30,44,38,32,37,32,52,35,96,83,70,64,36,36,26,38,62,42,66,47,75,59,80,74,58,93,80,60,75,47,74,64,55,49,54,53,51,54,49,54,60,61,74,75,108

Nearest PDB structures (foldseek):
  5ja8-assembly3_E  TM=5.344E-01  e=1.688E-03  Vibrio cholerae O1 biovar El Tor str. N16961
  4fxe-assembly1_E  TM=5.993E-01  e=2.634E-02  Escherichia coli K-12
  5xfu-assembly1_B  TM=5.526E-01  e=3.850E-01  Dioscoreophyllum cumminsii
  8asw-assembly1_C  TM=5.165E-01  e=5.271E+00  Saccharomyces cerevisiae
  4z9c-assembly1_F  TM=2.078E-01  e=1.976E+00  Escherichia coli

Foldseek 3Di:
DAEDEDPVRVVVQVPDPDDPVQVVVVCCVVPVDQDPDWDKDWDWDADPNWIKIWIWIQDPVSPYIYGYDIDIDDDPPPPQDPVNVVVVVVVVVVVD

Secondary structure (DSSP, 8-state):
--EEE-HHHHHHHTTSS--HHHHHHHHHHH-SS--SS--EEEEEEEETTEEEEEEEEE-TTSSSEEEEEEEEE---TTPPPHHHHHHHHHHHHHT-

pLDDT: mean 89.82, std 10.24, range [49.62, 98.38]

Radius of gyration: 18.71 Å; Cα contacts (8 Å, |Δi|>4): 118; chains: 1; bounding box: 34×25×60 Å